Protein AF-A0A7S3BPU7-F1 (afdb_monomer)

Radius of gyration: 17.09 Å; Cα contacts (8 Å, |Δi|>4): 136; chains: 1; bounding box: 42×24×49 Å

Mean predicted aligned error: 10.85 Å

pLDDT: mean 73.34, std 18.71, range [38.12, 95.44]

Nearest PDB structures (foldseek):
  4bro-assembly1_A  TM=4.488E-01  e=4.085E-01  Legionella pneumophila
  3aar-assembly1_A  TM=3.176E-01  e=4.971E-01  Legionella pneumophila subsp. pneumophila str. Philadelphia 1
  4brp-assembly1_D  TM=3.261E-01  e=3.826E-01  Legionella pneumophila
  4bro-assembly1_B  TM=3.341E-01  e=6.460E-01  Legionella pneumophila
  4brc-assembly1_B  TM=3.475E-01  e=1.513E+00  Legionella pneumophila

Secondary structure (DSSP, 8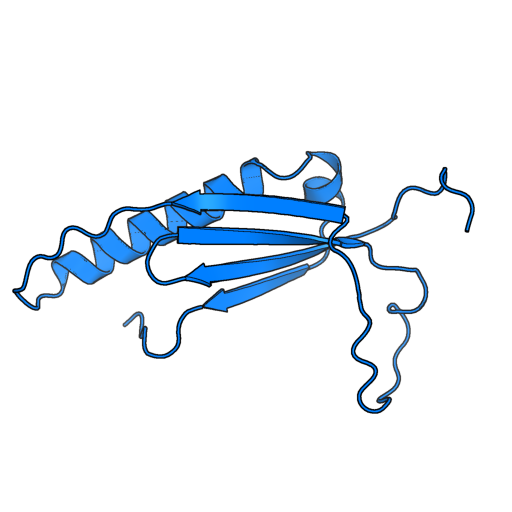-state):
--TT---S-EEEEEEEETTEEEEEEEE--TTSSS-------------SEEEEEE----------THHHHHHHHHHHHHHHHHHHHS-HHHHHTEEEEEEEE-TT----

Foldseek 3Di:
DPPPDDALAWEKEWEADPWWIKIFIFGDDPVVPDDDDDPDPPPPGPTPDMFIDTDDDDPDPDDDPVVLVVVVVRVVVRVVVNLVPDDPVNNVRYPYYHYHYDPPDDDD

Sequence (108 aa):
ADPTTQPSAYVIGVDFGTSGARAAAVPLTSGLAGGGGGDGAEANTVPSFESRVGYEYERHEAAGCGRDAARCSAWRAALREVLLALPGEVRAKCRAVAVDGTSATTVV

Solvent-accessible surface area (backbone atoms only — not comparable to full-atom values): 6805 Å² total; per-residue (Å²): 131,72,92,78,71,72,69,83,31,24,38,33,43,32,40,37,55,100,50,29,32,36,28,34,34,34,67,50,58,87,77,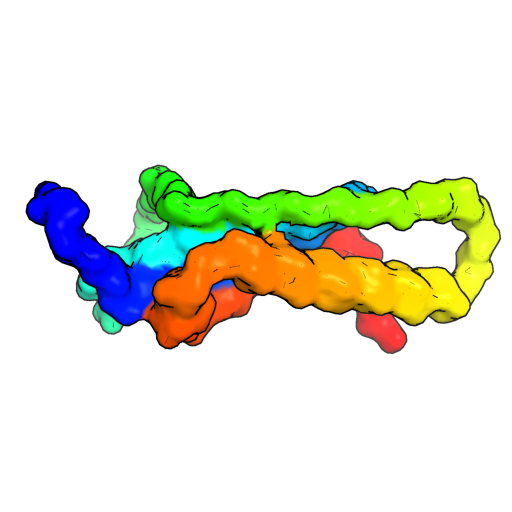76,81,59,88,73,95,69,85,84,73,81,70,86,70,73,55,81,42,77,31,71,38,78,48,89,75,81,90,68,93,73,91,58,79,74,51,57,56,54,50,52,49,52,51,53,50,38,52,50,49,24,60,68,66,46,56,69,66,55,64,75,29,48,78,47,76,48,79,47,63,58,86,91,73,81,89,128

Organism: NCBI:txid676789

Structure (mmCIF, N/CA/C/O backbone):
data_AF-A0A7S3BPU7-F1
#
_entry.id   AF-A0A7S3BPU7-F1
#
loop_
_atom_site.group_PDB
_atom_site.id
_atom_site.type_symbol
_atom_site.label_atom_id
_atom_site.label_alt_id
_atom_site.label_comp_id
_atom_site.label_asym_id
_atom_site.label_entity_id
_atom_site.label_seq_id
_atom_site.pdbx_PDB_ins_code
_atom_site.Cartn_x
_atom_site.Cartn_y
_atom_site.Cartn_z
_atom_site.occupancy
_atom_site.B_iso_or_equiv
_atom_site.auth_seq_id
_atom_site.auth_comp_id
_atom_site.auth_asym_id
_atom_site.auth_atom_id
_atom_site.pdbx_PDB_model_num
ATOM 1 N N . ALA A 1 1 ? -16.704 13.030 18.389 1.00 51.09 1 ALA A N 1
ATOM 2 C CA . ALA A 1 1 ? -16.078 11.741 18.736 1.00 51.09 1 ALA A CA 1
ATOM 3 C C . ALA A 1 1 ? -14.941 12.034 19.700 1.00 51.09 1 ALA A C 1
ATOM 5 O O . ALA A 1 1 ? -14.270 13.040 19.505 1.00 51.09 1 ALA A O 1
ATOM 6 N N . ASP A 1 2 ? -14.785 11.237 20.752 1.00 45.72 2 ASP A N 1
ATOM 7 C CA . ASP A 1 2 ? -13.675 11.366 21.699 1.00 45.72 2 ASP A CA 1
ATOM 8 C C . ASP A 1 2 ? -12.333 11.181 20.954 1.00 45.72 2 ASP A C 1
ATOM 10 O O . ASP A 1 2 ? -12.148 10.134 20.325 1.00 45.72 2 ASP A O 1
ATOM 14 N N . PRO A 1 3 ? -11.408 12.162 20.980 1.00 53.47 3 PRO A N 1
ATOM 15 C CA . PRO A 1 3 ? -10.114 12.060 20.301 1.00 53.47 3 PRO A CA 1
ATOM 16 C C . PRO A 1 3 ? -9.206 10.955 20.870 1.00 53.47 3 PRO A C 1
ATOM 18 O O . PRO A 1 3 ? -8.150 10.689 20.303 1.00 53.47 3 PRO A O 1
ATOM 21 N N . THR A 1 4 ? -9.591 10.304 21.972 1.00 54.84 4 THR A N 1
ATOM 22 C CA . THR A 1 4 ? -8.816 9.227 22.603 1.00 54.84 4 THR A CA 1
ATOM 23 C C . THR A 1 4 ? -9.159 7.827 22.091 1.00 54.84 4 THR A C 1
ATOM 25 O O . THR A 1 4 ? -8.415 6.880 22.355 1.00 54.84 4 THR A O 1
ATOM 28 N N . THR A 1 5 ? -10.247 7.662 21.328 1.00 68.12 5 THR A N 1
ATOM 29 C CA . THR A 1 5 ? -10.610 6.343 20.794 1.00 68.12 5 THR A CA 1
ATOM 30 C C . THR A 1 5 ? -9.757 6.025 19.570 1.00 68.12 5 THR A C 1
ATOM 32 O O . THR A 1 5 ? -10.092 6.385 18.442 1.00 68.12 5 THR A O 1
ATOM 35 N N . GLN A 1 6 ? -8.638 5.337 19.802 1.00 73.25 6 GLN A N 1
ATOM 36 C CA . GLN A 1 6 ? -7.804 4.801 18.729 1.00 73.25 6 GLN A CA 1
ATOM 37 C C . GLN A 1 6 ? -8.620 3.848 17.839 1.00 73.25 6 GLN A C 1
ATOM 39 O O . GLN A 1 6 ? -9.370 3.015 18.364 1.00 73.25 6 GLN A O 1
ATOM 44 N N . PRO A 1 7 ? -8.457 3.899 16.506 1.00 82.81 7 PRO A N 1
ATOM 45 C CA . PRO A 1 7 ? -9.125 2.973 15.603 1.00 82.81 7 PRO A CA 1
ATOM 46 C C . PRO A 1 7 ? -8.795 1.516 15.946 1.00 82.81 7 PRO A C 1
ATOM 48 O O . PRO A 1 7 ? -7.654 1.164 16.273 1.00 82.81 7 PRO A O 1
ATOM 51 N N . SER A 1 8 ? -9.796 0.643 15.849 1.00 87.81 8 SER A N 1
ATOM 52 C CA . SER A 1 8 ? -9.619 -0.803 16.032 1.00 87.81 8 SER A CA 1
ATOM 53 C C . SER A 1 8 ? -9.098 -1.494 14.769 1.00 87.81 8 SER A C 1
ATOM 55 O O . SER A 1 8 ? -8.593 -2.614 14.852 1.00 87.81 8 SER A O 1
ATOM 57 N N . ALA A 1 9 ? -9.205 -0.840 13.609 1.00 90.62 9 ALA A N 1
ATOM 58 C CA . ALA A 1 9 ? -8.760 -1.362 12.326 1.00 90.62 9 ALA A CA 1
ATOM 59 C C . ALA A 1 9 ? -8.480 -0.248 11.304 1.00 90.62 9 ALA A C 1
ATOM 61 O O . ALA A 1 9 ? -9.040 0.845 11.395 1.00 90.62 9 ALA A O 1
ATOM 62 N N . TYR A 1 10 ? -7.661 -0.573 10.302 1.00 90.38 10 TYR A N 1
ATOM 63 C CA . TYR A 1 10 ? -7.355 0.283 9.155 1.00 90.38 10 TYR A CA 1
ATOM 64 C C . TYR A 1 10 ? -7.508 -0.476 7.830 1.00 90.38 10 TYR A C 1
ATOM 66 O O . TYR A 1 10 ? -7.304 -1.694 7.770 1.00 90.38 10 TYR A O 1
ATOM 74 N N . VAL A 1 11 ? -7.807 0.266 6.764 1.00 91.75 11 VAL A N 1
ATOM 75 C CA . VAL A 1 11 ? -7.586 -0.142 5.370 1.00 91.75 11 VAL A CA 1
ATOM 76 C C . VAL A 1 11 ? -6.453 0.706 4.809 1.00 91.75 11 VAL A C 1
ATOM 78 O O . VAL A 1 11 ? -6.384 1.906 5.077 1.00 91.75 11 VAL A O 1
ATOM 81 N N . ILE A 1 12 ? -5.557 0.084 4.050 1.00 92.19 12 ILE A N 1
ATOM 82 C CA . ILE A 1 12 ? -4.448 0.777 3.395 1.00 92.19 12 ILE A CA 1
ATOM 83 C C . ILE A 1 12 ? -4.729 0.833 1.895 1.00 92.19 12 ILE A C 1
ATOM 85 O O . ILE A 1 12 ? -4.930 -0.203 1.269 1.00 92.19 12 ILE A O 1
ATOM 89 N N . GLY A 1 13 ? -4.727 2.030 1.319 1.00 91.00 13 GLY A N 1
ATOM 90 C CA . GLY A 1 13 ? -4.678 2.229 -0.126 1.00 91.00 13 GLY A CA 1
ATOM 91 C C . GLY A 1 13 ? -3.236 2.442 -0.570 1.00 91.00 13 GLY A C 1
ATOM 92 O O . GLY A 1 13 ? -2.533 3.252 0.032 1.00 91.00 13 GLY A O 1
ATOM 93 N N . VAL A 1 14 ? -2.791 1.734 -1.603 1.00 91.75 14 VAL A N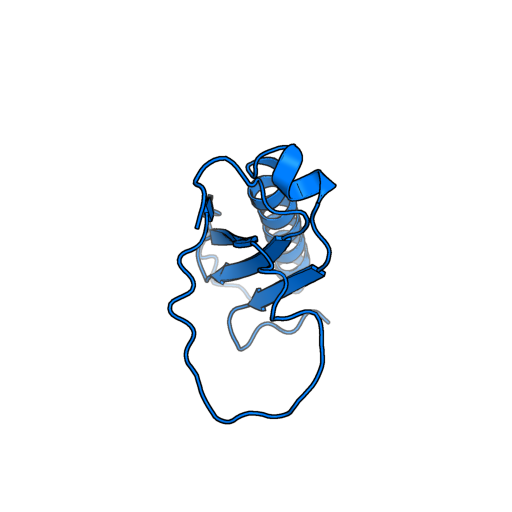 1
ATOM 94 C CA . VAL A 1 14 ? -1.497 1.950 -2.261 1.00 91.75 14 VAL A CA 1
ATOM 95 C C . VAL A 1 14 ? -1.760 2.384 -3.694 1.00 91.75 14 VAL A C 1
ATOM 97 O O . VAL A 1 14 ? -2.498 1.697 -4.384 1.00 91.75 14 VAL A O 1
ATOM 100 N N . ASP A 1 15 ? -1.155 3.482 -4.143 1.00 89.50 15 ASP A N 1
ATOM 101 C CA . ASP A 1 15 ? -1.161 3.873 -5.557 1.00 89.50 15 ASP A CA 1
ATOM 102 C C . ASP A 1 15 ? 0.261 3.853 -6.123 1.00 89.50 15 ASP A C 1
ATOM 104 O O . ASP A 1 15 ? 1.150 4.553 -5.624 1.00 89.50 15 ASP A O 1
ATOM 108 N N . PHE A 1 16 ? 0.460 3.052 -7.170 1.00 87.00 16 PHE A N 1
ATOM 109 C CA . PHE A 1 16 ? 1.661 3.063 -7.996 1.00 87.00 16 PHE A CA 1
ATOM 110 C C . PHE A 1 16 ? 1.497 4.040 -9.156 1.00 87.00 16 PHE A C 1
ATOM 112 O O . PHE A 1 16 ? 0.883 3.716 -10.173 1.00 87.00 16 PHE A O 1
ATOM 119 N N . GLY A 1 17 ? 2.138 5.200 -9.023 1.00 83.62 17 GLY A N 1
ATOM 120 C CA . GLY A 1 17 ? 2.274 6.184 -10.089 1.00 83.62 17 GLY A CA 1
ATOM 121 C C . GLY A 1 17 ? 3.445 5.891 -11.032 1.00 83.62 17 GLY A C 1
ATOM 122 O O . GLY A 1 17 ? 4.224 4.963 -10.858 1.00 83.62 17 GLY A O 1
ATOM 123 N N . THR A 1 18 ? 3.638 6.744 -12.031 1.00 78.69 18 THR A N 1
ATOM 124 C CA . THR A 1 18 ? 4.728 6.640 -13.019 1.00 78.69 18 THR A CA 1
ATOM 125 C C . THR A 1 18 ? 6.103 7.075 -12.514 1.00 78.69 18 THR A C 1
ATOM 127 O O . THR A 1 18 ? 7.043 7.092 -13.297 1.00 78.69 18 THR A O 1
ATOM 130 N N . SER A 1 19 ? 6.264 7.441 -11.248 1.00 82.62 19 SER A N 1
ATOM 131 C CA . SER A 1 19 ? 7.559 7.871 -10.691 1.00 82.62 19 SER A CA 1
ATOM 132 C C . SER A 1 19 ? 7.730 7.503 -9.219 1.00 82.62 19 SER A C 1
ATOM 134 O O . SER A 1 19 ? 8.627 8.004 -8.543 1.00 82.62 19 SER A O 1
ATOM 136 N N . GLY A 1 20 ? 6.825 6.690 -8.680 1.00 86.75 20 GLY A N 1
ATOM 137 C CA . GLY A 1 20 ? 6.782 6.417 -7.256 1.00 86.75 20 GLY 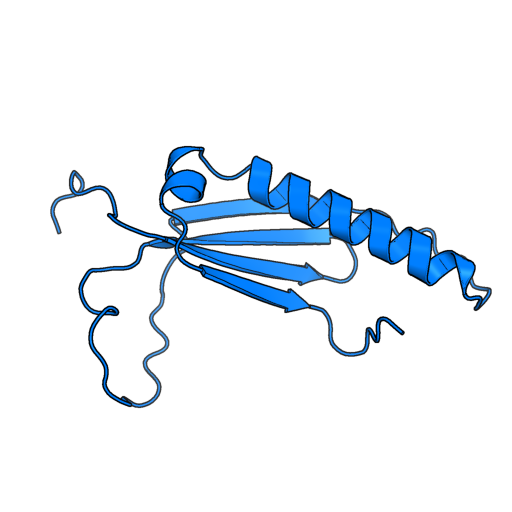A CA 1
ATOM 138 C C . GLY A 1 20 ? 5.565 5.608 -6.841 1.00 86.75 20 GLY A C 1
ATOM 139 O O . GLY A 1 20 ? 4.697 5.278 -7.650 1.00 86.75 20 GLY A O 1
ATOM 140 N N . ALA A 1 21 ? 5.515 5.296 -5.556 1.00 90.31 21 ALA A N 1
ATOM 141 C CA . ALA A 1 21 ? 4.360 4.720 -4.897 1.00 90.31 21 ALA A CA 1
ATOM 142 C C . ALA A 1 21 ? 3.951 5.609 -3.721 1.00 90.31 21 ALA A C 1
ATOM 144 O O . ALA A 1 21 ? 4.796 6.218 -3.057 1.00 90.31 21 ALA A O 1
ATOM 145 N N . ARG A 1 22 ? 2.651 5.660 -3.443 1.00 91.38 22 ARG A N 1
ATOM 146 C CA . ARG A 1 22 ? 2.098 6.261 -2.229 1.00 91.38 22 ARG A CA 1
ATOM 147 C C . ARG A 1 22 ? 1.279 5.233 -1.470 1.00 91.38 22 ARG A C 1
ATOM 149 O O . ARG A 1 22 ? 0.625 4.403 -2.090 1.00 91.38 22 ARG A O 1
ATOM 156 N N . ALA A 1 23 ? 1.294 5.303 -0.147 1.00 92.00 23 ALA A N 1
ATOM 157 C CA . ALA A 1 23 ? 0.402 4.540 0.712 1.00 92.00 23 ALA A CA 1
ATOM 158 C C . ALA A 1 23 ? -0.337 5.484 1.654 1.00 92.00 23 ALA A C 1
ATOM 160 O O . ALA A 1 23 ? 0.269 6.379 2.239 1.00 92.00 23 ALA A O 1
ATOM 161 N N . ALA A 1 24 ? -1.633 5.259 1.825 1.00 90.44 24 ALA A N 1
ATOM 162 C CA . ALA A 1 24 ? -2.486 6.012 2.725 1.00 90.44 24 ALA A CA 1
ATOM 163 C C . ALA A 1 24 ? -3.269 5.046 3.615 1.00 90.44 24 ALA A C 1
ATOM 165 O O . ALA A 1 24 ? -3.813 4.052 3.133 1.00 90.44 24 ALA A O 1
ATOM 166 N N . ALA A 1 25 ? -3.325 5.329 4.913 1.00 90.06 25 ALA A N 1
ATOM 167 C CA . ALA A 1 25 ? -4.074 4.527 5.869 1.00 90.06 25 ALA A CA 1
ATOM 168 C C . ALA A 1 25 ? -5.347 5.251 6.297 1.00 90.06 25 ALA A C 1
ATOM 170 O O . ALA A 1 25 ? -5.310 6.381 6.794 1.00 90.06 25 ALA A O 1
ATOM 171 N N . VAL A 1 26 ? -6.468 4.559 6.135 1.00 88.06 26 VAL A N 1
ATOM 172 C CA . VAL A 1 26 ? -7.797 5.048 6.473 1.00 88.06 26 VAL A CA 1
ATOM 173 C C . VAL A 1 26 ? -8.337 4.229 7.645 1.00 88.06 26 VAL A C 1
ATOM 175 O O . VAL A 1 26 ? -8.394 2.998 7.552 1.00 88.06 26 VAL A O 1
ATOM 178 N N . PRO A 1 27 ? -8.710 4.866 8.767 1.00 88.62 27 PRO A N 1
ATOM 179 C CA . PRO A 1 27 ? -9.301 4.159 9.890 1.00 88.62 27 PRO A CA 1
ATOM 180 C C . PRO A 1 27 ? -10.681 3.631 9.504 1.00 88.62 27 PRO A C 1
ATOM 182 O O . PRO A 1 27 ? -11.506 4.348 8.939 1.00 88.62 27 PRO A O 1
ATOM 185 N N . LEU A 1 28 ? -10.955 2.376 9.853 1.00 82.38 28 LEU A N 1
ATOM 186 C CA . LEU A 1 28 ? -12.305 1.842 9.773 1.00 82.38 28 LEU A CA 1
ATOM 187 C C . LEU A 1 28 ? -13.087 2.365 10.970 1.00 82.38 28 LEU A C 1
ATOM 189 O O . LEU A 1 28 ? -12.900 1.915 12.103 1.00 82.38 28 LEU A O 1
ATOM 193 N N . THR A 1 29 ? -13.971 3.325 10.722 1.00 71.62 29 THR A N 1
ATOM 194 C CA . THR A 1 29 ? -14.998 3.660 11.700 1.00 71.62 29 THR A CA 1
ATOM 195 C C . THR A 1 29 ? -15.962 2.479 11.794 1.00 71.62 29 THR A C 1
ATOM 197 O O . THR A 1 29 ? -16.268 1.807 10.806 1.00 71.62 29 THR A O 1
ATOM 200 N N . SER A 1 30 ? -16.439 2.191 13.001 1.00 55.19 30 SER A N 1
ATOM 201 C CA . SER A 1 30 ? -17.309 1.053 13.327 1.00 55.19 30 SER A CA 1
ATOM 202 C C . SER A 1 30 ? -18.617 0.987 12.515 1.00 55.19 30 SER A C 1
ATOM 204 O O . SER A 1 30 ? -19.311 -0.022 12.587 1.00 55.19 30 SER A O 1
ATOM 206 N N . GLY A 1 31 ? -18.935 2.009 11.711 1.00 49.47 31 GLY A N 1
ATOM 207 C CA . GLY A 1 31 ? -20.087 2.049 10.806 1.00 49.47 31 GLY A CA 1
ATOM 208 C C . GLY A 1 31 ? -19.891 1.394 9.430 1.00 49.47 31 GLY A C 1
ATOM 209 O O . GLY A 1 31 ? -20.884 1.157 8.757 1.00 49.47 31 GLY A O 1
ATOM 210 N N . LEU A 1 32 ? -18.662 1.061 9.006 1.00 51.31 32 LEU A N 1
ATOM 211 C CA . LEU A 1 32 ? -18.401 0.389 7.712 1.00 51.31 32 LEU A CA 1
ATOM 212 C C . LEU A 1 32 ? -18.377 -1.149 7.806 1.00 51.31 32 LEU A C 1
ATOM 214 O O . LEU A 1 32 ? -18.198 -1.836 6.804 1.00 51.31 32 LEU A O 1
ATOM 218 N N . ALA A 1 33 ? -18.539 -1.708 9.008 1.00 42.75 33 ALA A N 1
ATOM 219 C CA . ALA A 1 33 ? -18.459 -3.150 9.256 1.00 42.75 33 ALA A CA 1
ATOM 220 C C . ALA A 1 33 ? -19.791 -3.909 9.048 1.00 42.75 33 ALA A C 1
ATOM 222 O O . ALA A 1 33 ? -19.834 -5.118 9.270 1.00 42.75 33 ALA A O 1
ATOM 223 N N . GLY A 1 34 ? -20.868 -3.233 8.632 1.00 40.00 34 GLY A N 1
ATOM 224 C CA . GLY A 1 34 ? -22.191 -3.825 8.401 1.00 40.00 34 GLY A CA 1
ATOM 225 C C . GLY A 1 34 ? -22.750 -3.396 7.046 1.00 40.00 34 GLY A C 1
ATOM 226 O O . GLY A 1 34 ? -22.691 -2.222 6.706 1.00 40.00 34 GLY A O 1
ATOM 227 N N . GLY A 1 35 ? -23.222 -4.361 6.257 1.00 44.75 35 GLY A N 1
ATOM 228 C CA . GLY A 1 35 ? -23.535 -4.195 4.839 1.00 44.75 35 GLY A CA 1
ATOM 229 C C . GLY A 1 35 ? -24.679 -3.238 4.495 1.00 44.75 35 GLY A C 1
ATOM 230 O O . GLY A 1 35 ? -25.502 -2.874 5.329 1.00 44.75 35 GLY A O 1
ATOM 231 N N . GLY A 1 36 ? -24.750 -2.907 3.207 1.00 38.12 36 GLY A N 1
ATOM 232 C CA . GLY A 1 36 ? -25.872 -2.203 2.596 1.00 38.12 36 GLY A CA 1
ATOM 233 C C . GLY A 1 36 ? -25.400 -1.345 1.435 1.00 38.12 36 GLY A C 1
ATOM 234 O O . GLY A 1 36 ? -24.690 -0.369 1.649 1.00 38.12 36 GLY A O 1
ATOM 235 N N . GLY A 1 37 ? -25.779 -1.721 0.210 1.00 45.94 37 GLY A N 1
ATOM 236 C CA . GLY A 1 37 ? -25.625 -0.856 -0.955 1.00 45.94 37 GLY A CA 1
ATOM 237 C C . GLY A 1 37 ? -26.284 0.491 -0.672 1.00 45.94 37 GLY A C 1
ATOM 238 O O . GLY A 1 37 ? -27.467 0.549 -0.350 1.00 45.94 37 GLY A O 1
ATOM 239 N N . GLY A 1 38 ? -25.492 1.552 -0.732 1.00 39.03 38 GLY A N 1
ATOM 240 C CA . GLY A 1 38 ? -25.936 2.919 -0.532 1.00 39.03 38 GLY A CA 1
ATOM 241 C C . GLY A 1 38 ? -25.157 3.797 -1.489 1.00 39.03 38 GLY A C 1
ATOM 242 O O . GLY A 1 38 ? -23.927 3.779 -1.491 1.00 39.03 38 GLY A O 1
ATOM 243 N N . ASP A 1 39 ? -25.896 4.495 -2.339 1.00 40.97 39 ASP A N 1
ATOM 244 C CA . ASP A 1 39 ? -25.396 5.387 -3.371 1.00 40.97 39 ASP A CA 1
ATOM 245 C C . ASP A 1 39 ? -24.341 6.368 -2.839 1.00 40.97 39 ASP A C 1
ATOM 247 O O . ASP A 1 39 ? -24.594 7.151 -1.926 1.00 40.97 39 ASP A O 1
ATOM 251 N N . GLY A 1 40 ? -23.158 6.334 -3.456 1.00 43.28 40 GLY A N 1
ATOM 252 C CA . GLY A 1 40 ? -22.40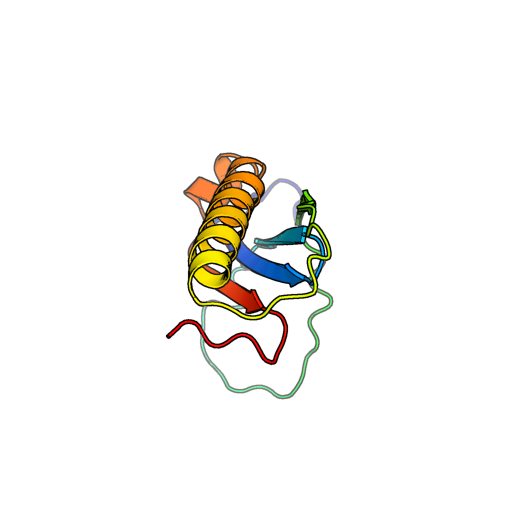6 7.534 -3.834 1.00 43.28 40 GLY A CA 1
ATOM 253 C C . GLY A 1 40 ? -22.006 8.545 -2.757 1.00 43.28 40 GLY A C 1
ATOM 254 O O . GLY A 1 40 ? -21.697 9.680 -3.114 1.00 43.28 40 GLY A O 1
ATOM 255 N N . ALA A 1 41 ? -21.963 8.193 -1.473 1.00 43.19 41 ALA A N 1
ATOM 256 C CA . ALA A 1 41 ? -21.309 9.048 -0.492 1.00 43.19 41 ALA A CA 1
ATOM 257 C C . ALA A 1 41 ? -19.790 8.951 -0.700 1.00 43.19 41 ALA A C 1
ATOM 259 O O . ALA A 1 41 ? -19.145 8.044 -0.173 1.00 43.19 41 ALA A O 1
ATOM 260 N N . GLU A 1 42 ? -19.215 9.882 -1.471 1.00 45.56 42 GLU A N 1
ATOM 261 C CA . GLU A 1 42 ? -17.798 10.245 -1.364 1.00 45.56 42 GLU A CA 1
ATOM 262 C C . GLU A 1 42 ? -17.541 10.653 0.090 1.00 45.56 42 GLU A C 1
ATOM 264 O O . GLU A 1 42 ? -17.652 11.814 0.490 1.00 45.56 42 GLU A O 1
ATOM 269 N N . ALA A 1 43 ? -17.265 9.666 0.937 1.00 48.53 43 ALA A N 1
ATOM 270 C CA . ALA A 1 43 ? -16.786 9.913 2.272 1.00 48.53 43 ALA A CA 1
ATOM 271 C C . ALA A 1 43 ? -15.430 10.594 2.093 1.00 48.53 43 ALA A C 1
ATOM 273 O O . ALA A 1 43 ? -14.460 9.934 1.717 1.00 48.53 43 ALA A O 1
ATOM 274 N N . ASN A 1 44 ? -15.395 11.909 2.342 1.00 47.09 44 ASN A N 1
ATOM 275 C CA . ASN A 1 44 ? -14.205 12.747 2.507 1.00 47.09 44 ASN A CA 1
ATOM 276 C C . ASN A 1 44 ? -13.357 12.201 3.671 1.00 47.09 44 ASN A C 1
ATOM 278 O O . ASN A 1 44 ? -13.244 12.787 4.748 1.00 47.09 44 ASN A O 1
ATOM 282 N N . THR A 1 45 ? -12.832 10.997 3.488 1.00 59.25 45 THR A N 1
ATOM 283 C CA . THR A 1 45 ? -12.146 10.241 4.515 1.00 59.25 45 THR A CA 1
ATOM 284 C C . THR A 1 45 ? -10.695 10.634 4.407 1.00 59.25 45 THR A C 1
ATOM 286 O O . THR A 1 45 ? -9.943 10.114 3.587 1.00 59.25 45 THR A O 1
ATOM 289 N N . VAL A 1 46 ? -10.330 11.632 5.202 1.00 65.75 46 VAL A N 1
ATOM 290 C CA . VAL A 1 46 ? -8.959 12.118 5.260 1.00 65.75 46 VAL A CA 1
ATOM 291 C C . VAL A 1 46 ? -8.090 10.983 5.808 1.00 65.75 46 VAL A C 1
ATOM 293 O O . VAL A 1 46 ? -8.402 10.447 6.879 1.00 65.75 46 VAL A O 1
ATOM 296 N N . PRO A 1 47 ? -7.027 10.575 5.097 1.00 69.25 47 PRO A N 1
ATOM 297 C CA . PRO A 1 47 ? -6.134 9.550 5.603 1.00 69.25 47 PRO A CA 1
ATOM 298 C C . PRO A 1 47 ? -5.500 10.022 6.908 1.00 69.25 47 PRO A C 1
ATOM 300 O O . PRO A 1 47 ? -5.082 11.171 7.040 1.00 69.25 47 PRO A O 1
ATOM 303 N N . SER A 1 48 ? -5.416 9.121 7.884 1.00 79.00 48 SER A N 1
ATOM 304 C CA . SER A 1 48 ? -4.740 9.425 9.148 1.00 79.00 48 SER A CA 1
ATOM 305 C C . SER A 1 48 ? -3.221 9.407 8.990 1.00 79.00 48 SER A C 1
ATOM 307 O O . SER A 1 48 ? -2.521 10.045 9.768 1.00 79.00 48 SER A O 1
ATOM 309 N N . PHE A 1 49 ? -2.716 8.689 7.980 1.00 84.44 49 PHE A N 1
ATOM 310 C CA . PHE A 1 49 ? -1.293 8.588 7.673 1.00 84.44 49 PHE A CA 1
ATOM 311 C C . PHE A 1 49 ? -1.074 8.466 6.169 1.00 84.44 49 PHE A C 1
ATOM 313 O O . PHE A 1 49 ? -1.830 7.767 5.491 1.00 84.44 49 PHE A O 1
ATOM 320 N N . GLU A 1 50 ? -0.004 9.085 5.676 1.00 86.75 50 GLU A N 1
ATOM 321 C CA . GLU A 1 50 ? 0.444 8.977 4.290 1.00 86.75 50 GLU A CA 1
ATOM 322 C C . GLU A 1 50 ? 1.962 8.750 4.239 1.00 86.75 50 GLU A C 1
ATOM 324 O O . GLU A 1 50 ? 2.717 9.323 5.024 1.00 86.75 50 GLU A O 1
ATOM 329 N N . SER A 1 51 ? 2.403 7.906 3.309 1.00 85.56 51 SER A N 1
ATOM 330 C CA . SER A 1 51 ? 3.804 7.657 2.977 1.00 85.56 51 SER A CA 1
ATOM 331 C C . SER A 1 51 ? 4.001 7.699 1.463 1.00 85.56 51 SER A C 1
ATOM 333 O O . SER A 1 51 ? 3.101 7.332 0.705 1.00 85.56 51 SER A O 1
ATOM 335 N N . ARG A 1 52 ? 5.183 8.139 1.017 1.00 89.81 52 ARG A N 1
ATOM 336 C CA . ARG A 1 52 ? 5.554 8.232 -0.398 1.00 89.81 52 ARG A CA 1
ATOM 337 C C . ARG A 1 52 ? 6.999 7.813 -0.602 1.00 89.81 52 ARG A C 1
ATOM 339 O O . ARG A 1 52 ? 7.868 8.192 0.175 1.00 89.81 52 ARG A O 1
ATOM 346 N N . VAL A 1 53 ? 7.236 7.088 -1.687 1.00 85.88 53 VAL A N 1
ATOM 347 C CA . VAL A 1 53 ? 8.566 6.663 -2.131 1.00 85.88 53 VAL A CA 1
ATOM 348 C C . VAL A 1 53 ? 8.670 6.925 -3.624 1.00 85.88 53 VAL A C 1
ATOM 350 O O . VAL A 1 53 ? 7.784 6.538 -4.387 1.00 85.88 53 VAL A O 1
ATOM 353 N N . GLY A 1 54 ? 9.738 7.600 -4.039 1.00 81.56 54 GLY A N 1
ATOM 354 C CA . GLY A 1 54 ? 10.071 7.771 -5.449 1.00 81.56 54 GLY A CA 1
ATOM 355 C C . GLY A 1 54 ? 10.884 6.589 -5.964 1.00 81.56 54 GLY A C 1
ATOM 356 O O . GLY A 1 54 ? 11.649 5.983 -5.220 1.00 81.56 54 GLY A O 1
ATOM 357 N N . TYR A 1 55 ? 10.750 6.281 -7.247 1.00 79.31 55 TYR A N 1
ATOM 358 C CA . TYR A 1 55 ? 11.716 5.444 -7.950 1.00 79.31 55 TYR A CA 1
ATOM 359 C C . TYR A 1 55 ? 12.011 6.069 -9.306 1.00 79.31 55 TYR A C 1
ATOM 361 O O . TYR A 1 55 ? 11.111 6.521 -10.018 1.00 79.31 55 TYR A O 1
ATOM 369 N N . GLU A 1 56 ? 13.291 6.128 -9.651 1.00 69.88 56 GLU A N 1
ATOM 370 C CA . GLU A 1 56 ? 13.713 6.658 -10.936 1.00 69.88 56 GLU A CA 1
ATOM 371 C C . GLU A 1 56 ? 13.505 5.608 -12.025 1.00 69.88 56 GLU A C 1
ATOM 373 O O . GLU A 1 56 ? 13.861 4.437 -11.882 1.00 69.88 56 GLU A O 1
ATOM 378 N N . TYR A 1 57 ? 12.919 6.050 -13.134 1.00 64.06 57 TYR A N 1
ATOM 379 C CA . TYR A 1 57 ? 12.977 5.318 -14.384 1.00 64.06 57 TYR A CA 1
ATOM 380 C C . TYR A 1 57 ? 14.093 5.921 -15.215 1.00 64.06 57 TYR A C 1
ATOM 382 O O . TYR A 1 57 ? 13.947 7.032 -15.727 1.00 64.06 57 TYR A O 1
ATOM 390 N N . GLU A 1 58 ? 15.180 5.187 -15.417 1.00 58.09 58 GLU A N 1
ATOM 391 C CA . GLU A 1 58 ? 16.074 5.537 -16.510 1.00 58.09 58 GLU A CA 1
ATOM 392 C C . GLU A 1 58 ? 15.283 5.399 -17.825 1.00 58.09 58 GLU A C 1
ATOM 394 O O . GLU A 1 58 ? 14.831 4.307 -18.193 1.00 58.09 58 GLU A O 1
ATOM 399 N N . ARG A 1 59 ? 15.049 6.520 -18.528 1.00 53.12 59 ARG A N 1
ATOM 400 C CA . ARG A 1 59 ? 14.467 6.514 -19.879 1.00 53.12 59 ARG A CA 1
ATOM 401 C C . ARG A 1 59 ? 15.475 5.891 -20.841 1.00 53.12 59 ARG A C 1
ATOM 403 O O . ARG A 1 59 ? 16.209 6.593 -21.524 1.00 53.12 59 ARG A O 1
ATOM 410 N N . HIS A 1 60 ? 15.493 4.571 -20.923 1.00 45.66 60 HIS A N 1
ATOM 411 C CA . HIS A 1 60 ? 16.187 3.866 -21.992 1.00 45.66 60 HIS A CA 1
ATOM 412 C C . HIS A 1 60 ? 15.169 3.452 -23.062 1.00 45.66 60 HIS A C 1
ATOM 414 O O . HIS A 1 60 ? 14.227 2.715 -22.787 1.00 45.66 60 HIS A O 1
ATOM 420 N N . GLU A 1 61 ? 15.348 3.890 -24.307 1.00 50.09 61 GLU A N 1
ATOM 421 C CA . GLU A 1 61 ? 14.366 3.721 -25.396 1.00 50.09 61 GLU A CA 1
ATOM 422 C C . GLU A 1 61 ? 14.227 2.292 -25.985 1.00 50.09 61 GLU A C 1
ATOM 424 O O . GLU A 1 61 ? 13.439 2.092 -26.899 1.00 50.09 61 GLU A O 1
ATOM 429 N N . ALA A 1 62 ? 14.896 1.246 -25.482 1.00 47.19 62 ALA A N 1
ATOM 430 C CA . ALA A 1 62 ? 14.949 -0.058 -26.185 1.00 47.19 62 ALA A CA 1
ATOM 431 C C . ALA A 1 62 ? 14.095 -1.198 -25.575 1.00 47.19 62 ALA A C 1
ATOM 433 O O . ALA A 1 62 ? 14.511 -1.849 -24.619 1.00 47.19 62 ALA A O 1
ATOM 434 N N . ALA A 1 63 ? 12.893 -1.441 -26.113 1.00 49.44 63 ALA A N 1
ATOM 435 C CA . ALA A 1 63 ? 11.942 -2.480 -25.682 1.00 49.44 63 ALA A CA 1
ATOM 436 C C . ALA A 1 63 ? 12.564 -3.894 -25.533 1.00 49.44 63 ALA A C 1
ATOM 438 O O . ALA A 1 63 ? 13.154 -4.412 -26.477 1.00 49.44 63 ALA A O 1
ATOM 439 N N . GLY A 1 64 ? 12.403 -4.535 -24.364 1.00 52.22 64 GLY A N 1
ATOM 440 C CA . GLY A 1 64 ? 12.854 -5.912 -24.112 1.00 52.22 64 GLY A CA 1
ATOM 441 C C . GLY A 1 64 ? 12.485 -6.446 -22.715 1.00 52.22 64 GLY A C 1
ATOM 442 O O . GLY A 1 64 ? 12.436 -5.682 -21.749 1.00 52.22 64 GLY A O 1
ATOM 443 N N . CYS A 1 65 ? 12.268 -7.766 -22.615 1.00 52.12 65 CYS A N 1
ATOM 444 C CA . CYS A 1 65 ? 11.747 -8.504 -21.444 1.00 52.12 65 CYS A CA 1
ATOM 445 C C . CYS A 1 65 ? 12.559 -8.358 -20.138 1.00 52.12 65 CYS A C 1
ATOM 447 O O . CYS A 1 65 ? 12.025 -8.546 -19.048 1.00 52.12 65 CYS A O 1
ATOM 449 N N . GLY A 1 66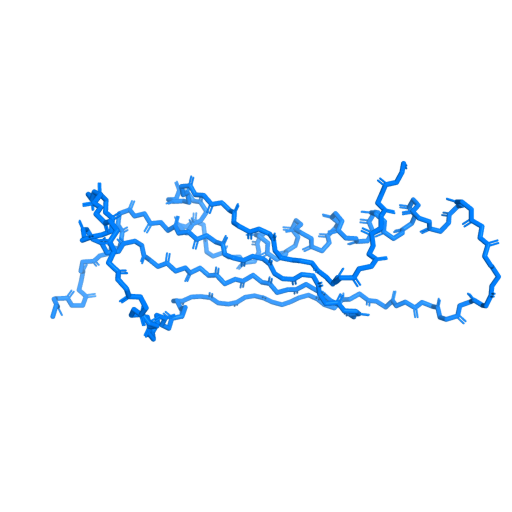 ? 13.840 -7.978 -20.212 1.00 55.34 66 GLY A N 1
ATOM 450 C CA . GLY A 1 66 ? 14.680 -7.748 -19.028 1.00 55.34 66 GLY A CA 1
ATOM 451 C C . GLY A 1 66 ? 14.270 -6.528 -18.189 1.00 55.34 66 GLY A C 1
ATOM 452 O O . GLY A 1 66 ? 14.581 -6.470 -16.999 1.00 55.34 66 GLY A 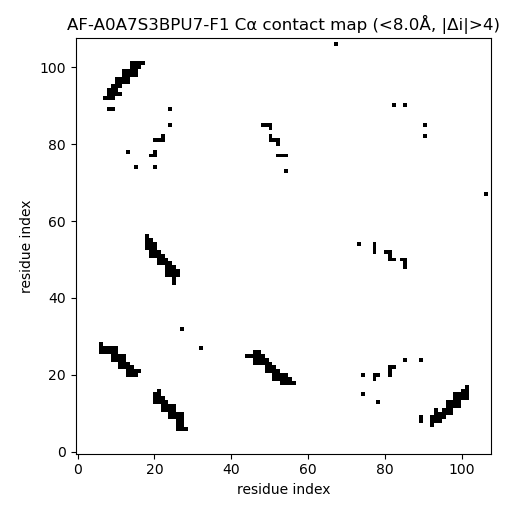O 1
ATOM 453 N N . ARG A 1 67 ? 13.541 -5.561 -18.767 1.00 60.50 67 ARG A N 1
ATOM 454 C CA . ARG A 1 67 ? 13.097 -4.355 -18.044 1.00 60.50 67 ARG A CA 1
ATOM 455 C C . ARG A 1 67 ? 11.838 -4.552 -17.228 1.00 60.50 67 ARG A C 1
ATOM 457 O O . ARG A 1 67 ? 11.704 -3.908 -16.190 1.00 60.50 67 ARG A O 1
ATOM 464 N N . ASP A 1 68 ? 10.963 -5.458 -17.642 1.00 66.56 68 ASP A N 1
ATOM 465 C CA . ASP A 1 68 ? 9.751 -5.751 -16.881 1.00 66.56 68 ASP A CA 1
ATOM 466 C C . ASP A 1 68 ? 10.115 -6.377 -15.532 1.00 66.56 68 ASP A C 1
ATOM 468 O O . ASP A 1 68 ? 9.554 -6.002 -14.504 1.00 66.56 68 ASP A O 1
ATOM 472 N N . ALA A 1 69 ? 11.159 -7.213 -15.494 1.00 67.88 69 ALA A N 1
ATOM 473 C CA . ALA A 1 69 ? 11.707 -7.756 -14.253 1.00 67.88 69 ALA A CA 1
ATOM 474 C C . ALA A 1 69 ? 12.314 -6.669 -13.342 1.00 67.88 69 ALA A C 1
ATOM 476 O O . ALA A 1 69 ? 12.025 -6.642 -12.142 1.00 67.88 69 ALA A O 1
ATOM 477 N N . ALA A 1 70 ? 13.115 -5.747 -13.894 1.00 69.94 70 ALA A N 1
ATOM 478 C CA . ALA A 1 70 ? 13.694 -4.634 -13.133 1.00 69.94 70 ALA A CA 1
ATOM 479 C C . ALA A 1 70 ? 12.609 -3.687 -12.585 1.00 69.94 70 ALA A C 1
ATOM 481 O O . ALA A 1 70 ? 12.646 -3.311 -11.413 1.00 69.94 70 ALA A O 1
ATOM 482 N N . ARG A 1 71 ? 11.586 -3.385 -13.395 1.00 75.00 71 ARG A N 1
ATOM 483 C CA . ARG A 1 71 ? 10.418 -2.586 -13.005 1.00 75.00 71 ARG A CA 1
ATOM 484 C C . ARG A 1 71 ? 9.597 -3.279 -11.919 1.00 75.00 71 ARG A C 1
ATOM 486 O O . ARG A 1 71 ? 9.282 -2.650 -10.914 1.00 75.00 71 ARG A O 1
ATOM 493 N N . CYS A 1 72 ? 9.336 -4.580 -12.050 1.00 81.31 72 CYS A N 1
ATOM 494 C CA . CYS A 1 72 ? 8.675 -5.367 -11.006 1.00 81.31 72 CYS A CA 1
ATOM 495 C C . CYS A 1 72 ? 9.473 -5.367 -9.696 1.00 81.31 72 CYS A C 1
ATOM 497 O O . CYS A 1 72 ? 8.889 -5.304 -8.614 1.00 81.31 72 CYS A O 1
ATOM 499 N N . SER A 1 73 ? 10.806 -5.431 -9.776 1.00 84.06 73 SER A N 1
ATOM 500 C CA . SER A 1 73 ? 11.674 -5.348 -8.600 1.00 84.06 73 SER A CA 1
ATOM 501 C C . SER A 1 73 ? 11.585 -3.975 -7.932 1.00 84.06 73 SER A C 1
ATOM 503 O O . SER A 1 73 ? 11.397 -3.909 -6.717 1.00 84.06 73 SER A O 1
ATOM 505 N N . ALA A 1 74 ? 11.636 -2.891 -8.712 1.00 83.69 74 ALA A N 1
ATOM 506 C CA . ALA A 1 74 ? 11.482 -1.527 -8.208 1.00 83.69 74 ALA A CA 1
ATOM 507 C C . ALA A 1 74 ? 10.107 -1.313 -7.555 1.00 83.69 74 ALA A C 1
ATOM 509 O O . ALA A 1 74 ? 10.025 -0.798 -6.443 1.00 83.69 74 ALA A O 1
ATOM 510 N N . TRP A 1 75 ? 9.028 -1.794 -8.176 1.00 85.94 75 TRP A N 1
ATOM 511 C CA . TRP A 1 75 ? 7.678 -1.721 -7.608 1.00 85.94 75 TRP A CA 1
ATOM 512 C C . TRP A 1 75 ? 7.544 -2.518 -6.319 1.00 85.94 75 TRP 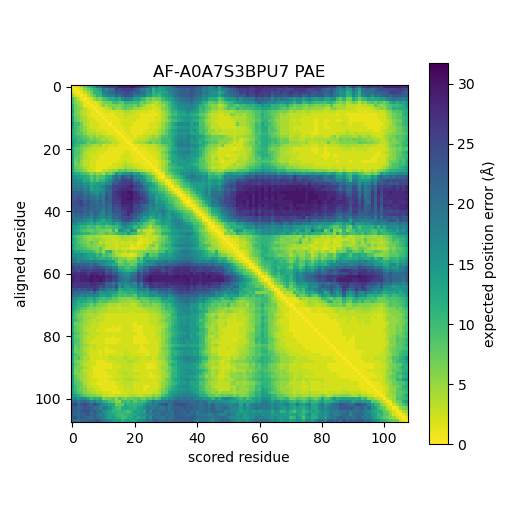A C 1
ATOM 514 O O . TRP A 1 75 ? 6.948 -2.050 -5.354 1.00 85.94 75 TRP A O 1
ATOM 524 N N . ARG A 1 76 ? 8.133 -3.714 -6.265 1.00 88.69 76 ARG A N 1
ATOM 525 C CA . ARG A 1 76 ? 8.135 -4.537 -5.054 1.00 88.69 76 ARG A CA 1
ATOM 526 C C . ARG A 1 76 ? 8.928 -3.883 -3.925 1.00 88.69 76 ARG A C 1
ATOM 528 O O . ARG A 1 76 ? 8.507 -3.977 -2.773 1.00 88.69 76 ARG A O 1
ATOM 535 N N . ALA A 1 77 ? 10.060 -3.257 -4.238 1.00 89.00 77 ALA A N 1
ATOM 536 C CA . ALA A 1 77 ? 10.843 -2.498 -3.270 1.00 89.00 77 ALA A CA 1
ATOM 537 C C . ALA A 1 77 ? 10.034 -1.303 -2.749 1.00 89.00 77 ALA A C 1
ATOM 539 O O . ALA A 1 77 ? 9.837 -1.191 -1.541 1.00 89.00 77 ALA A O 1
ATOM 540 N N . ALA A 1 78 ? 9.451 -0.515 -3.655 1.00 89.50 78 ALA A N 1
ATOM 541 C CA . ALA A 1 78 ? 8.612 0.627 -3.314 1.00 89.50 78 ALA A CA 1
ATOM 542 C C . ALA A 1 78 ? 7.400 0.222 -2.464 1.00 89.50 78 ALA A C 1
ATOM 544 O O . ALA A 1 78 ? 7.140 0.866 -1.455 1.00 89.50 78 ALA A O 1
ATOM 545 N N . LEU A 1 79 ? 6.716 -0.885 -2.794 1.00 91.19 79 LEU A N 1
ATOM 546 C CA . LEU A 1 79 ? 5.613 -1.433 -1.994 1.00 91.19 79 LEU A CA 1
ATOM 547 C C . LEU A 1 79 ? 6.041 -1.682 -0.548 1.00 91.19 79 LEU A C 1
ATOM 549 O O . LEU A 1 79 ? 5.353 -1.304 0.398 1.00 91.19 79 LEU A O 1
ATOM 553 N N . ARG A 1 80 ? 7.177 -2.364 -0.376 1.00 92.94 80 ARG A N 1
ATOM 554 C CA . ARG A 1 80 ? 7.698 -2.699 0.950 1.00 92.94 80 ARG A CA 1
ATOM 555 C C . ARG A 1 80 ? 8.044 -1.436 1.714 1.00 92.94 80 ARG A C 1
ATOM 557 O O . ARG A 1 80 ? 7.688 -1.337 2.880 1.00 92.94 80 ARG A O 1
ATOM 564 N N . GLU A 1 81 ? 8.696 -0.486 1.065 1.00 93.50 81 GLU A N 1
ATOM 565 C CA . GLU A 1 81 ? 9.128 0.754 1.693 1.00 93.50 81 GLU A CA 1
ATOM 566 C C . GLU A 1 81 ? 7.939 1.620 2.130 1.00 93.50 81 GLU A C 1
ATOM 568 O O . GLU A 1 81 ? 7.873 1.999 3.301 1.00 93.50 81 GLU A O 1
ATOM 573 N N . VAL A 1 82 ? 6.934 1.835 1.268 1.00 92.81 82 VAL A N 1
ATOM 574 C CA . VAL A 1 82 ? 5.750 2.626 1.650 1.00 92.81 82 VAL A CA 1
ATOM 575 C C . VAL A 1 82 ? 4.969 1.975 2.792 1.00 92.81 82 VAL A C 1
ATOM 577 O O . VAL A 1 82 ? 4.520 2.676 3.696 1.00 92.81 82 VAL A O 1
ATOM 580 N N . LEU A 1 83 ? 4.858 0.640 2.814 1.00 92.62 83 LEU A N 1
ATOM 581 C CA . LEU A 1 83 ? 4.201 -0.083 3.906 1.00 92.62 83 LEU A CA 1
ATOM 582 C C . LEU A 1 83 ? 5.032 -0.051 5.201 1.00 92.62 83 LEU A C 1
ATOM 584 O O . LEU A 1 83 ? 4.477 0.105 6.291 1.00 92.62 83 LEU A O 1
ATOM 588 N N . LEU A 1 84 ? 6.360 -0.171 5.110 1.00 95.44 84 LEU A N 1
ATOM 589 C CA . LEU A 1 84 ? 7.271 -0.104 6.259 1.00 95.44 84 LEU A CA 1
ATOM 590 C C . LEU A 1 84 ? 7.407 1.308 6.850 1.00 95.44 84 LEU A C 1
ATOM 592 O O . LEU A 1 84 ? 7.755 1.449 8.024 1.00 95.44 84 LEU A O 1
ATOM 596 N N . ALA A 1 85 ? 7.080 2.342 6.084 1.00 94.31 85 ALA A N 1
ATOM 597 C CA . ALA A 1 85 ? 7.021 3.714 6.571 1.00 94.31 85 ALA A CA 1
ATOM 598 C C . ALA A 1 85 ? 5.739 4.025 7.369 1.00 94.31 85 ALA A C 1
ATOM 600 O O . ALA A 1 85 ? 5.724 4.973 8.152 1.00 94.31 85 ALA A O 1
ATOM 601 N N . LEU A 1 86 ? 4.666 3.236 7.218 1.00 93.00 86 LEU A N 1
ATOM 602 C CA . LEU A 1 86 ? 3.458 3.409 8.034 1.00 93.00 86 LEU A CA 1
ATOM 603 C C . LEU A 1 86 ? 3.739 3.088 9.515 1.00 93.00 86 LEU A C 1
ATOM 605 O O . LEU A 1 86 ? 4.566 2.222 9.805 1.00 93.00 86 LEU A O 1
ATOM 609 N N . PRO A 1 87 ? 3.041 3.710 10.481 1.00 94.88 87 PRO A N 1
ATOM 610 C CA . PRO A 1 87 ? 3.210 3.372 11.891 1.00 94.88 87 PRO A CA 1
ATOM 611 C C . PRO A 1 87 ? 2.990 1.879 12.173 1.00 94.88 87 PRO A C 1
ATOM 613 O O . PRO A 1 87 ? 2.121 1.234 11.579 1.00 94.88 87 PRO A O 1
ATOM 616 N N . GLY A 1 88 ? 3.743 1.327 13.130 1.00 92.94 88 GLY A N 1
ATOM 617 C CA . GLY A 1 88 ? 3.629 -0.086 13.515 1.00 92.94 88 GLY A CA 1
ATOM 618 C C . GLY A 1 88 ? 2.209 -0.487 13.927 1.00 92.94 88 GLY A C 1
ATOM 619 O O . GLY A 1 88 ? 1.759 -1.576 13.578 1.00 92.94 88 GLY A O 1
ATOM 620 N N . GLU A 1 89 ? 1.478 0.417 14.584 1.00 92.12 89 GLU A N 1
ATOM 621 C CA . GLU A 1 89 ? 0.075 0.219 14.962 1.00 92.12 89 GLU A CA 1
ATOM 622 C C . GLU A 1 89 ? -0.853 0.069 13.748 1.00 92.12 89 GLU A C 1
ATOM 624 O O . GLU A 1 89 ? -1.675 -0.845 13.716 1.00 92.12 89 GLU A O 1
ATOM 629 N N . VAL A 1 90 ? -0.698 0.922 12.730 1.00 92.69 90 VAL A N 1
ATOM 630 C CA . VAL A 1 90 ? -1.483 0.851 11.487 1.00 92.69 90 VAL A CA 1
ATOM 631 C C . VAL A 1 90 ? -1.256 -0.490 10.800 1.00 92.69 90 VAL A C 1
ATOM 633 O O . VAL A 1 90 ? -2.215 -1.151 10.409 1.00 92.69 90 VAL A O 1
ATOM 636 N N . ARG A 1 91 ? 0.006 -0.930 10.707 1.00 94.38 91 ARG A N 1
ATOM 637 C CA . ARG A 1 91 ? 0.343 -2.238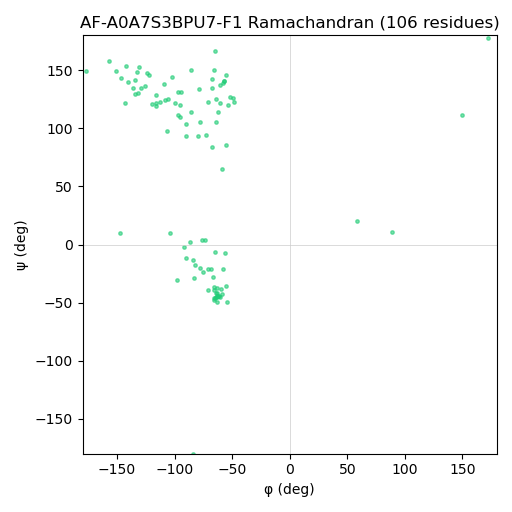 10.133 1.00 94.38 91 ARG A CA 1
ATOM 638 C C . ARG A 1 91 ? -0.261 -3.393 10.927 1.00 94.38 91 ARG A C 1
ATOM 640 O O . ARG A 1 91 ? -0.816 -4.306 10.328 1.00 94.38 91 ARG A O 1
ATOM 647 N N . ALA A 1 92 ? -0.177 -3.348 12.257 1.00 94.75 92 ALA A N 1
ATOM 648 C CA . ALA A 1 92 ? -0.703 -4.396 13.132 1.00 94.75 92 ALA A CA 1
ATOM 649 C C . ALA A 1 92 ? -2.238 -4.499 13.089 1.00 94.75 92 ALA A C 1
ATOM 651 O O . ALA A 1 92 ? -2.791 -5.574 13.306 1.00 94.75 92 ALA A O 1
ATOM 652 N N . LYS A 1 93 ? -2.925 -3.388 12.801 1.00 93.75 93 LYS A N 1
ATOM 653 C CA . LYS A 1 93 ? -4.390 -3.289 12.722 1.00 93.75 93 LYS A CA 1
ATOM 654 C C . LYS A 1 93 ? -4.920 -3.231 11.281 1.00 93.75 93 LYS A C 1
ATOM 656 O O . LYS A 1 93 ? -6.104 -2.955 11.070 1.00 93.75 93 LYS A O 1
ATOM 661 N N . CYS A 1 94 ? -4.071 -3.468 10.283 1.00 93.38 94 CYS A N 1
ATOM 662 C CA . CYS A 1 94 ? -4.466 -3.472 8.879 1.00 93.38 94 CYS A CA 1
ATOM 663 C C . CYS A 1 94 ? -5.334 -4.698 8.576 1.00 93.38 94 CYS A C 1
ATOM 665 O O . CYS A 1 94 ? -4.898 -5.833 8.760 1.00 93.38 94 CYS A O 1
ATOM 667 N N . ARG A 1 95 ? -6.553 -4.478 8.076 1.00 93.75 95 ARG A N 1
ATOM 668 C CA . ARG A 1 95 ? -7.464 -5.561 7.669 1.00 93.75 95 ARG A CA 1
ATOM 669 C C . ARG A 1 95 ? -7.440 -5.853 6.180 1.00 93.75 95 ARG A C 1
ATOM 671 O O . ARG A 1 95 ? -7.687 -6.987 5.785 1.00 93.75 95 ARG A O 1
ATOM 678 N N . ALA A 1 96 ? -7.176 -4.837 5.370 1.00 90.50 96 ALA A N 1
ATOM 679 C CA . ALA A 1 96 ? -7.152 -4.963 3.925 1.00 90.50 96 ALA A CA 1
ATOM 680 C C . ALA A 1 96 ? -6.179 -3.958 3.315 1.00 90.50 96 ALA A C 1
ATOM 682 O O . ALA A 1 96 ? -5.995 -2.854 3.836 1.00 90.50 96 ALA A O 1
ATOM 683 N N . VAL A 1 97 ? -5.601 -4.354 2.184 1.00 89.50 97 VAL A N 1
ATOM 684 C CA . VAL A 1 97 ? -4.798 -3.489 1.325 1.00 89.50 97 VAL A CA 1
ATOM 685 C C . VAL A 1 97 ? -5.481 -3.437 -0.036 1.00 89.50 97 VAL A C 1
ATOM 687 O O . VAL A 1 97 ? -5.679 -4.476 -0.663 1.00 89.50 97 VAL A O 1
ATOM 690 N N . ALA A 1 98 ? -5.849 -2.240 -0.476 1.00 89.56 98 ALA A N 1
ATOM 691 C CA . ALA A 1 98 ? -6.269 -1.976 -1.842 1.00 89.56 98 ALA A CA 1
ATOM 692 C C . ALA A 1 98 ? -5.064 -1.435 -2.614 1.00 89.56 98 ALA A C 1
ATOM 694 O O . ALA A 1 98 ? -4.369 -0.544 -2.127 1.00 89.56 98 ALA A O 1
ATOM 695 N N . VAL A 1 99 ? -4.805 -1.987 -3.795 1.00 86.62 99 VAL A N 1
ATOM 696 C CA . VAL A 1 99 ? -3.713 -1.541 -4.662 1.00 86.62 99 VAL A CA 1
ATOM 697 C C . VAL A 1 99 ? -4.322 -0.994 -5.942 1.00 86.62 99 VAL A C 1
ATOM 699 O O . VAL A 1 99 ? -5.000 -1.723 -6.661 1.00 86.62 99 VAL A O 1
ATOM 702 N N . ASP A 1 100 ? -4.067 0.281 -6.192 1.00 84.44 100 ASP A N 1
ATOM 703 C CA . ASP A 1 100 ? -4.285 0.955 -7.460 1.00 84.44 100 ASP A CA 1
ATOM 704 C C . ASP A 1 100 ? -2.936 1.095 -8.173 1.00 84.44 100 ASP A C 1
ATOM 706 O O . ASP A 1 100 ? -1.879 1.252 -7.551 1.00 84.44 100 ASP A O 1
ATOM 710 N N . GLY A 1 101 ? -2.949 0.971 -9.488 1.00 75.25 101 GLY A N 1
ATOM 711 C CA . GLY A 1 101 ? -1.747 1.086 -10.294 1.00 75.25 101 GLY A CA 1
ATOM 712 C C . GLY A 1 101 ? -2.053 1.803 -11.589 1.00 75.25 101 GLY A C 1
ATOM 713 O O . GLY A 1 101 ? -3.170 1.743 -12.095 1.00 75.25 101 GLY A O 1
ATOM 714 N N . THR A 1 102 ? -1.041 2.458 -12.160 1.00 68.38 102 THR A N 1
ATOM 715 C CA . THR A 1 102 ? -1.201 3.095 -13.472 1.00 68.38 102 THR A CA 1
ATOM 716 C C . THR A 1 102 ? -1.767 2.124 -14.515 1.00 68.38 102 THR A C 1
ATOM 718 O O . THR A 1 102 ? -1.247 1.023 -14.738 1.00 68.38 102 THR A O 1
ATOM 721 N N . SER A 1 103 ? -2.847 2.551 -15.168 1.00 55.81 103 SER A N 1
ATOM 722 C CA . SER A 1 103 ? -3.460 1.845 -16.286 1.00 55.81 103 SER A CA 1
ATOM 723 C C . SER A 1 103 ? -2.433 1.635 -17.410 1.00 55.81 103 SER A C 1
ATOM 725 O O . SER A 1 103 ? -1.612 2.507 -17.682 1.00 55.81 103 SER A O 1
ATOM 727 N N . ALA A 1 104 ? -2.485 0.458 -18.049 1.00 55.31 104 ALA A N 1
ATOM 728 C CA . ALA A 1 104 ? -1.584 -0.034 -19.109 1.00 55.31 104 ALA A CA 1
ATOM 729 C C . ALA A 1 104 ? -0.306 -0.800 -18.695 1.00 55.31 104 ALA A C 1
ATOM 731 O O . ALA A 1 104 ? 0.505 -1.114 -19.566 1.00 55.31 104 ALA A O 1
ATOM 732 N N . THR A 1 105 ? -0.139 -1.202 -17.429 1.00 55.56 105 THR A N 1
ATOM 733 C CA . THR A 1 105 ? 0.912 -2.180 -17.075 1.00 55.56 105 THR A CA 1
ATOM 734 C C . THR A 1 105 ? 0.351 -3.601 -17.026 1.00 55.56 105 THR A C 1
ATOM 736 O O . THR A 1 105 ? -0.390 -3.947 -16.111 1.00 55.56 105 THR A O 1
ATOM 739 N N . THR A 1 106 ? 0.726 -4.444 -17.988 1.00 50.84 106 THR A N 1
ATOM 740 C CA . THR A 1 106 ? 0.533 -5.900 -17.909 1.00 50.84 106 THR A CA 1
ATOM 741 C C . THR A 1 106 ? 1.806 -6.550 -17.386 1.00 50.84 106 THR A C 1
ATOM 743 O O . THR A 1 106 ? 2.856 -6.434 -18.015 1.00 50.84 106 THR A O 1
ATOM 746 N N . VAL A 1 107 ? 1.716 -7.244 -16.254 1.00 50.41 107 VAL A N 1
ATOM 747 C CA . VAL A 1 107 ? 2.746 -8.205 -15.843 1.00 50.41 107 VAL A CA 1
ATOM 748 C C . VAL A 1 107 ? 2.393 -9.522 -16.531 1.00 50.41 107 VAL A C 1
ATOM 750 O O . VAL A 1 107 ? 1.322 -10.064 -16.259 1.00 50.41 107 VAL A O 1
ATOM 753 N N . VAL A 1 108 ? 3.234 -9.976 -17.461 1.00 41.50 108 VAL A N 1
ATOM 754 C CA . VAL A 1 108 ? 3.093 -11.270 -18.157 1.00 41.50 108 VAL A CA 1
ATOM 755 C C . VAL A 1 108 ? 4.020 -12.301 -17.537 1.00 41.50 108 VAL A C 1
ATOM 757 O O . VAL A 1 108 ? 5.160 -11.915 -17.189 1.00 41.50 108 VAL A O 1
#